Protein AF-A0A328U2Z2-F1 (afdb_monomer)

Radius of gyration: 20.19 Å; Cα contacts (8 Å, |Δi|>4): 99; chains: 1; bounding box: 39×43×52 Å

Secondary structure (DSSP, 8-state):
-PPPP--EEEEESSGGG-SS-S-EEEEEETTEEEEE-TTTTS---HHHHHHHHHHHHHHHHHTT---SS-HHHHHHHHHHHHHHHHHHHHTS-------TT--

Foldseek 3Di:
DDDDAWDWDWDWAPPPNHPLDTATQAIDGHNHGPTGQPPPPDRDDPVRSVVVVVVVQVVCVVVVHDDPQDPLNVVVVVVVVVQVVVCVVVVHHDDDDDDPSPD

Mean predicted aligned error: 5.06 Å

Structure (mmCIF, N/CA/C/O backbone):
data_AF-A0A328U2Z2-F1
#
_entry.id   AF-A0A328U2Z2-F1
#
loop_
_atom_site.group_PDB
_atom_site.id
_atom_site.type_symbol
_atom_site.label_atom_id
_atom_site.label_alt_id
_atom_site.label_comp_id
_atom_site.label_asym_id
_atom_site.label_entity_id
_atom_site.label_seq_id
_atom_site.pdbx_PDB_ins_code
_atom_site.Cartn_x
_atom_site.Cartn_y
_atom_site.Cartn_z
_atom_site.occupancy
_atom_site.B_iso_or_equiv
_atom_site.auth_seq_id
_atom_site.auth_comp_id
_atom_site.auth_asym_id
_atom_site.auth_atom_id
_atom_site.pdbx_PDB_model_num
ATOM 1 N N . MET A 1 1 ? -16.537 23.768 -13.728 1.00 66.69 1 MET A N 1
ATOM 2 C CA . MET A 1 1 ? -16.464 23.282 -12.335 1.00 66.69 1 MET A CA 1
ATOM 3 C C . MET A 1 1 ? -15.121 23.732 -11.797 1.00 66.69 1 MET A C 1
ATOM 5 O O . MET A 1 1 ? -14.125 23.439 -12.447 1.00 66.69 1 MET A O 1
ATOM 9 N N . THR A 1 2 ? -15.090 24.508 -10.717 1.00 86.75 2 THR A N 1
ATOM 10 C CA . THR A 1 2 ? -13.827 24.922 -10.085 1.00 86.75 2 THR A CA 1
ATOM 11 C C . THR A 1 2 ? -13.432 23.836 -9.080 1.00 86.75 2 THR A C 1
ATOM 13 O O . THR A 1 2 ? -14.305 23.430 -8.311 1.00 86.75 2 THR A O 1
ATOM 16 N N . PRO A 1 3 ? -12.195 23.309 -9.105 1.00 89.25 3 PRO A N 1
ATOM 17 C CA . PRO A 1 3 ? -11.759 22.313 -8.130 1.00 89.25 3 PRO A CA 1
ATOM 18 C C . PRO A 1 3 ? -11.758 22.904 -6.714 1.00 89.25 3 PRO A C 1
ATOM 20 O O . PRO A 1 3 ? -11.482 24.089 -6.530 1.00 89.25 3 PRO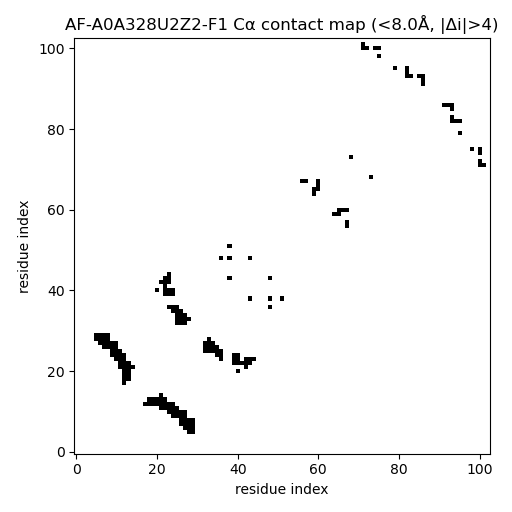 A O 1
ATOM 23 N N . ILE A 1 4 ? -12.094 22.071 -5.728 1.00 90.81 4 ILE A N 1
ATOM 24 C CA . ILE A 1 4 ? -11.989 22.399 -4.303 1.00 90.81 4 ILE A CA 1
ATOM 25 C C . ILE A 1 4 ? -10.688 21.788 -3.792 1.00 90.81 4 ILE A C 1
ATOM 27 O O . ILE A 1 4 ? -10.414 20.615 -4.045 1.00 90.81 4 ILE A O 1
ATOM 31 N N . GLU A 1 5 ? -9.907 22.581 -3.068 1.00 93.31 5 GLU A N 1
ATOM 32 C CA . GLU A 1 5 ? -8.668 22.150 -2.428 1.00 93.31 5 GLU A CA 1
ATOM 33 C C . GLU A 1 5 ? -8.909 21.933 -0.931 1.00 93.31 5 GLU A C 1
ATOM 35 O O . GLU A 1 5 ? -9.573 22.737 -0.277 1.00 93.31 5 GLU A O 1
ATOM 40 N N . LEU A 1 6 ? -8.382 20.832 -0.392 1.00 95.50 6 LEU A N 1
ATOM 41 C CA . LEU A 1 6 ? -8.497 20.459 1.017 1.00 95.50 6 LEU A CA 1
ATOM 42 C C . LEU A 1 6 ? -7.132 20.029 1.553 1.00 95.50 6 LEU A C 1
ATOM 44 O O . LEU A 1 6 ? -6.324 19.448 0.831 1.00 95.50 6 LEU A O 1
ATOM 48 N N . GLU A 1 7 ? -6.901 20.270 2.841 1.00 95.81 7 GLU A N 1
ATOM 49 C CA . GLU A 1 7 ? -5.689 19.830 3.528 1.00 95.81 7 GLU A CA 1
ATOM 50 C C . GLU A 1 7 ? -5.844 18.398 4.057 1.00 95.81 7 GLU A C 1
ATOM 52 O O . GLU A 1 7 ? -6.847 18.065 4.702 1.00 95.81 7 GLU A O 1
ATOM 57 N N . PHE A 1 8 ? -4.816 17.572 3.835 1.00 97.12 8 PHE A N 1
ATOM 58 C CA . PHE A 1 8 ? -4.662 16.289 4.512 1.00 97.12 8 PHE A CA 1
ATOM 59 C C . PHE A 1 8 ? -3.957 16.462 5.856 1.00 97.12 8 PHE A C 1
ATOM 61 O O . PHE A 1 8 ? -2.767 16.762 5.917 1.00 97.12 8 PHE A O 1
ATOM 68 N N . ARG A 1 9 ? -4.692 16.227 6.944 1.00 97.38 9 ARG A N 1
ATOM 69 C CA . ARG A 1 9 ? -4.199 16.370 8.316 1.00 97.38 9 ARG A CA 1
ATOM 70 C C . ARG A 1 9 ? -4.055 15.010 8.974 1.00 97.38 9 ARG A C 1
ATOM 72 O O . ARG A 1 9 ? -5.036 14.287 9.159 1.00 97.38 9 ARG A O 1
ATOM 79 N N . ARG A 1 10 ? -2.831 14.681 9.382 1.00 96.44 10 ARG A N 1
ATOM 80 C CA . ARG A 1 10 ? -2.546 13.499 10.197 1.00 96.44 10 ARG A CA 1
ATOM 81 C C . ARG A 1 10 ? -3.135 13.681 11.595 1.00 96.44 10 ARG A C 1
ATOM 83 O O . ARG A 1 10 ? -2.983 14.739 12.193 1.00 96.44 10 ARG A O 1
ATOM 90 N N . GLN A 1 11 ? -3.789 12.650 12.115 1.00 96.31 11 GLN A N 1
ATOM 91 C CA . GLN A 1 11 ? -4.316 12.622 13.474 1.00 96.31 11 GLN A CA 1
ATOM 92 C C . GLN A 1 11 ? -3.591 11.547 14.281 1.00 96.31 11 GLN A C 1
ATOM 94 O O . GLN A 1 11 ? -3.643 10.365 13.933 1.00 96.31 11 GLN A O 1
ATOM 99 N N . ASN A 1 12 ? -2.957 11.948 15.381 1.00 96.00 12 ASN A N 1
ATOM 100 C CA . ASN A 1 12 ? -2.370 11.035 16.357 1.00 96.00 12 ASN A CA 1
ATOM 101 C C . ASN A 1 12 ? -3.092 11.175 17.704 1.00 96.00 12 ASN A C 1
ATOM 103 O O . ASN A 1 12 ? -3.629 12.224 18.056 1.00 96.00 12 ASN A O 1
ATOM 107 N N . ALA A 1 13 ? -3.124 10.090 18.466 1.00 94.81 13 ALA A N 1
ATOM 108 C CA . ALA A 1 13 ? -3.476 10.115 19.876 1.00 94.81 13 ALA A CA 1
ATOM 109 C C . ALA A 1 13 ? -2.250 10.510 20.718 1.00 94.81 13 ALA A C 1
ATOM 111 O O . ALA A 1 13 ? -1.111 10.359 20.276 1.00 94.81 13 ALA A O 1
ATOM 112 N N . GLY A 1 14 ? -2.470 10.991 21.941 1.00 90.62 14 GLY A N 1
ATOM 113 C CA . GLY A 1 14 ? -1.384 11.242 22.900 1.00 90.62 14 GLY A CA 1
ATOM 114 C C . GLY A 1 14 ? -0.689 12.601 22.772 1.00 90.62 14 GLY A C 1
ATOM 115 O O . GLY A 1 14 ? 0.113 12.961 23.630 1.00 90.62 14 GLY A O 1
ATOM 116 N N . GLU A 1 15 ? -1.003 13.377 21.735 1.00 90.31 15 GLU A N 1
ATOM 117 C CA . GLU A 1 15 ? -0.516 14.750 21.571 1.00 90.31 15 GLU A CA 1
ATOM 118 C C . GLU A 1 15 ? -1.262 15.723 22.500 1.00 90.31 15 GLU A C 1
ATOM 120 O O . GLU A 1 15 ? -2.414 15.491 22.867 1.00 90.31 15 GLU A O 1
ATOM 125 N N . ASN A 1 16 ? -0.617 16.833 22.877 1.00 89.00 16 ASN A N 1
ATOM 126 C CA . ASN A 1 16 ? -1.225 17.933 23.645 1.00 89.00 16 ASN A CA 1
ATOM 127 C C . ASN A 1 16 ? -1.937 17.508 24.950 1.00 89.00 16 ASN A C 1
ATOM 129 O O . ASN A 1 16 ? -2.954 18.087 25.327 1.00 89.00 16 ASN A O 1
ATOM 133 N N . GLY A 1 17 ? -1.416 16.492 25.647 1.00 83.12 17 GLY A N 1
ATOM 134 C CA . GLY A 1 17 ? -1.991 16.004 26.908 1.00 83.12 17 GLY A CA 1
ATOM 135 C C . GLY A 1 17 ? -3.188 15.062 26.740 1.00 83.12 17 GLY A C 1
ATOM 136 O O . GLY A 1 17 ? -3.860 14.748 27.720 1.00 83.12 17 GLY A O 1
ATOM 137 N N . ASN A 1 18 ? -3.452 14.587 25.521 1.00 87.00 18 ASN A N 1
ATOM 138 C CA . ASN A 1 18 ? -4.443 13.550 25.267 1.00 87.00 18 ASN A CA 1
ATOM 139 C C . ASN A 1 18 ? -4.074 12.236 25.999 1.00 87.00 18 ASN A C 1
ATOM 141 O O . ASN A 1 18 ? -2.970 11.716 25.849 1.00 87.00 18 ASN A O 1
ATOM 145 N N . LEU A 1 19 ? -5.015 11.677 26.769 1.00 89.06 19 LEU A N 1
ATOM 146 C CA . LEU A 1 19 ? -4.823 10.476 27.594 1.00 89.06 19 LEU A CA 1
ATOM 147 C C . LEU A 1 19 ? -5.216 9.156 26.905 1.00 89.06 19 LEU A C 1
ATOM 149 O O . LEU A 1 19 ? -5.216 8.108 27.543 1.00 89.06 19 LEU A O 1
ATOM 153 N N . GLU A 1 20 ? -5.511 9.168 25.606 1.00 89.94 20 GLU A N 1
ATOM 154 C CA . GLU A 1 20 ? -5.841 7.965 24.824 1.00 89.94 20 GLU A CA 1
ATOM 155 C C . GLU A 1 20 ? -4.637 7.023 24.595 1.00 89.94 20 GLU A C 1
ATOM 157 O O . GLU A 1 20 ? -4.795 5.929 24.059 1.00 89.94 20 GLU A O 1
ATOM 162 N N . GLY A 1 21 ? -3.427 7.427 24.997 1.00 90.44 21 GLY A N 1
ATOM 163 C CA . GLY A 1 21 ? -2.172 6.773 24.621 1.00 90.44 21 GLY A CA 1
ATOM 164 C C . GLY A 1 21 ? -1.623 7.311 23.296 1.00 90.44 21 GLY A C 1
ATOM 165 O O . GLY A 1 21 ? -2.256 8.136 22.651 1.00 90.44 21 GLY A O 1
ATOM 166 N N . TYR A 1 22 ? -0.422 6.882 22.896 1.00 92.38 22 TYR A N 1
ATOM 167 C CA . TYR A 1 22 ? 0.252 7.391 21.693 1.00 92.38 22 TYR A CA 1
ATOM 168 C C . TYR A 1 22 ? 0.183 6.381 20.547 1.00 92.38 22 TYR A C 1
ATOM 170 O O . TYR A 1 22 ? 0.885 5.373 20.590 1.00 92.38 22 TYR A O 1
ATOM 178 N N . TYR A 1 23 ? -0.661 6.645 19.551 1.00 95.69 23 TYR A N 1
ATOM 179 C CA . TYR A 1 23 ? -0.829 5.824 18.348 1.00 95.69 23 TYR A CA 1
ATOM 180 C C . TYR A 1 23 ? -1.396 6.661 17.194 1.00 95.69 23 TYR A C 1
ATOM 182 O O . TYR A 1 23 ? -1.969 7.733 17.401 1.00 95.69 23 TYR A O 1
ATOM 190 N N . PHE A 1 24 ? -1.263 6.163 15.968 1.00 96.75 24 PHE A N 1
ATOM 191 C CA . PHE A 1 24 ? -1.815 6.817 14.785 1.00 96.75 24 PHE A CA 1
ATOM 192 C C . PHE A 1 24 ? -3.324 6.562 14.654 1.00 96.75 24 PHE A C 1
ATOM 194 O O . PHE A 1 24 ? -3.750 5.407 14.629 1.00 96.75 24 PHE A O 1
ATOM 201 N N . LYS A 1 25 ? -4.142 7.616 14.540 1.00 96.62 25 LYS A N 1
ATOM 202 C CA . LYS A 1 25 ? -5.603 7.494 14.370 1.00 96.62 25 LYS A CA 1
ATOM 203 C C . LYS A 1 25 ? -6.013 7.398 12.901 1.00 96.62 25 LYS A C 1
ATOM 205 O O . LYS A 1 25 ? -6.880 6.598 12.554 1.00 96.62 25 LYS A O 1
ATOM 210 N N . GLY A 1 26 ? -5.408 8.212 12.040 1.00 97.00 26 GLY A N 1
ATOM 211 C CA . GLY A 1 26 ? -5.760 8.281 10.623 1.00 97.00 26 GLY A CA 1
ATOM 212 C C . GLY A 1 26 ? -5.461 9.636 9.981 1.00 97.00 26 GLY A C 1
ATOM 213 O O . GLY A 1 26 ? -4.789 10.482 10.569 1.00 97.00 26 GLY A O 1
ATOM 214 N N . ILE A 1 27 ? -5.986 9.850 8.775 1.00 97.88 27 ILE A N 1
ATOM 215 C CA . ILE A 1 27 ? -5.815 11.077 7.984 1.00 97.88 27 ILE A CA 1
ATOM 216 C C . ILE A 1 27 ? -7.189 11.684 7.704 1.00 97.88 27 ILE A C 1
ATOM 218 O O . ILE A 1 27 ? -8.085 10.995 7.213 1.00 97.88 27 ILE A O 1
ATOM 222 N N . LEU A 1 28 ? -7.336 12.976 7.995 1.00 98.06 28 LEU A N 1
ATOM 223 C CA . LEU A 1 28 ? -8.501 13.778 7.628 1.00 98.06 28 LEU A CA 1
ATOM 224 C C . LEU A 1 28 ? -8.239 14.554 6.336 1.00 98.06 28 LEU A C 1
ATOM 226 O O . LEU A 1 28 ? -7.153 15.096 6.181 1.00 98.06 28 LEU A O 1
ATOM 230 N N . ALA A 1 29 ? -9.240 14.668 5.469 1.00 96.94 29 ALA A N 1
ATOM 231 C CA . ALA A 1 29 ? -9.314 15.603 4.353 1.00 96.94 29 ALA A CA 1
ATOM 232 C C . ALA A 1 29 ? -10.387 16.647 4.667 1.00 96.94 29 ALA A C 1
ATOM 234 O O . ALA A 1 29 ? -11.582 16.356 4.612 1.00 96.94 29 ALA A O 1
ATOM 235 N N . GLY A 1 30 ? -9.972 17.847 5.081 1.00 94.44 30 GLY A N 1
ATOM 236 C CA . GLY A 1 30 ? -10.901 18.775 5.731 1.00 94.44 30 GLY A CA 1
ATOM 237 C C . GLY A 1 30 ? -11.460 18.158 7.019 1.00 94.44 30 GLY A C 1
ATOM 238 O O . GLY A 1 30 ? -10.718 17.977 7.989 1.00 94.44 30 GLY A O 1
ATOM 239 N N . GLU A 1 31 ? -12.750 17.824 7.028 1.00 93.88 31 GLU A N 1
ATOM 240 C CA . GLU A 1 31 ? -13.456 17.211 8.167 1.00 93.88 31 GLU A CA 1
ATOM 241 C C . GLU A 1 31 ? -13.751 15.713 7.970 1.00 93.88 31 GLU A C 1
ATOM 243 O O . GLU A 1 31 ? -14.178 15.035 8.905 1.00 93.88 31 GLU A O 1
ATOM 248 N N . GLU A 1 32 ? -13.494 15.168 6.778 1.00 95.81 32 GLU A N 1
ATOM 249 C CA . GLU A 1 32 ? -13.780 13.771 6.454 1.00 95.81 32 GLU A CA 1
ATOM 250 C C . GLU A 1 32 ? -12.557 12.880 6.657 1.00 95.81 32 GLU A C 1
ATOM 252 O O . GLU A 1 32 ? -11.422 13.288 6.434 1.00 95.81 32 GLU A O 1
ATOM 257 N N . TRP A 1 33 ? -12.769 11.626 7.052 1.00 97.06 33 TRP A N 1
ATOM 258 C CA . TRP A 1 33 ? -11.674 10.663 7.148 1.00 97.06 33 TRP A CA 1
ATOM 259 C C . TRP A 1 33 ? -11.308 10.136 5.765 1.00 97.06 33 TRP A C 1
ATOM 261 O O . TRP A 1 33 ? -12.020 9.299 5.218 1.00 97.06 33 TRP A O 1
ATOM 271 N N . ALA A 1 34 ? -10.157 10.562 5.249 1.00 97.00 34 ALA A N 1
ATOM 272 C CA . ALA A 1 34 ? -9.549 9.954 4.069 1.00 97.00 34 ALA A CA 1
ATOM 273 C C . ALA A 1 34 ? -8.986 8.560 4.388 1.00 97.00 34 ALA A C 1
ATOM 275 O O . ALA A 1 34 ? -8.994 7.667 3.546 1.00 97.00 34 ALA A O 1
ATOM 276 N N . TYR A 1 35 ? -8.512 8.363 5.622 1.00 97.25 35 TYR A N 1
ATOM 277 C CA . TYR A 1 35 ? -8.013 7.081 6.110 1.00 97.25 35 TYR A CA 1
ATOM 278 C C . TYR A 1 35 ? -8.238 6.947 7.615 1.00 97.25 35 TYR A C 1
ATOM 280 O O . TYR A 1 35 ? -7.998 7.893 8.363 1.00 97.25 35 TYR A O 1
ATOM 288 N N . ARG A 1 36 ? -8.637 5.760 8.076 1.00 97.56 36 ARG A N 1
ATOM 289 C CA . ARG A 1 36 ? -8.705 5.408 9.501 1.00 97.56 36 ARG A CA 1
ATOM 290 C C . ARG A 1 36 ? -7.801 4.213 9.755 1.00 97.56 36 ARG A C 1
ATOM 292 O O . ARG A 1 36 ? -7.899 3.232 9.026 1.00 97.56 36 ARG A O 1
ATOM 299 N N . ASN A 1 37 ? -6.960 4.286 10.784 1.00 97.25 37 ASN A N 1
ATOM 300 C CA . ASN A 1 37 ? -6.091 3.177 11.162 1.00 97.25 37 ASN A CA 1
ATOM 301 C C . ASN A 1 37 ? -6.937 2.001 11.690 1.00 97.25 37 ASN A C 1
ATOM 303 O O . ASN A 1 37 ? -7.532 2.134 12.764 1.00 97.25 37 ASN A O 1
ATOM 307 N N . PRO A 1 38 ? -6.980 0.849 10.995 1.00 97.00 38 PRO A N 1
ATOM 308 C CA . PRO A 1 38 ? -7.781 -0.294 11.425 1.00 97.00 38 PRO A CA 1
ATOM 309 C C . PRO A 1 38 ? -7.176 -1.024 12.634 1.00 97.00 38 PRO A C 1
ATOM 311 O O . PRO A 1 38 ? -7.852 -1.844 13.247 1.00 97.00 38 PRO A O 1
ATOM 314 N N . PHE A 1 39 ? -5.926 -0.721 12.998 1.00 97.31 39 PHE A N 1
ATOM 315 C CA . PHE A 1 39 ? -5.202 -1.361 14.099 1.00 97.31 39 PHE A CA 1
ATOM 316 C C . PHE A 1 39 ? -5.083 -0.480 15.342 1.00 97.31 39 PHE A C 1
ATOM 318 O O . PHE A 1 39 ? -4.359 -0.828 16.274 1.00 97.31 39 PHE A O 1
ATOM 325 N N . ALA A 1 40 ? -5.770 0.663 15.383 1.00 95.31 40 ALA A N 1
ATOM 326 C CA . ALA A 1 40 ? -5.857 1.465 16.597 1.00 95.31 40 ALA A CA 1
ATOM 327 C C . ALA A 1 40 ? -6.483 0.644 17.752 1.00 95.31 40 ALA A C 1
ATOM 329 O O . ALA A 1 40 ? -7.410 -0.131 17.513 1.00 95.31 40 ALA A O 1
ATOM 330 N N . PRO A 1 41 ? -6.017 0.805 19.007 1.00 95.25 41 PRO A N 1
ATOM 331 C CA . PRO A 1 41 ? -5.002 1.751 19.483 1.00 95.25 41 PRO A CA 1
ATOM 332 C C . PRO A 1 41 ? -3.567 1.181 19.489 1.00 95.25 41 PRO A C 1
ATOM 334 O O . PRO A 1 41 ? -2.727 1.618 20.277 1.00 95.25 41 PRO A O 1
ATOM 337 N N . GLY A 1 42 ? -3.270 0.178 18.654 1.00 94.75 42 GLY A N 1
ATOM 338 C CA . GLY A 1 42 ? -1.938 -0.412 18.539 1.00 94.75 42 GLY A CA 1
ATOM 339 C C . GLY A 1 42 ? -0.873 0.643 18.235 1.00 94.75 42 GLY A C 1
ATOM 340 O O . GLY A 1 42 ? -1.033 1.458 17.324 1.00 94.75 42 GLY A O 1
ATOM 341 N N . ARG A 1 43 ? 0.226 0.627 19.001 1.00 94.06 43 ARG A N 1
ATOM 342 C CA . ARG A 1 43 ? 1.371 1.540 18.843 1.00 94.06 43 ARG A CA 1
ATOM 343 C C . ARG A 1 43 ? 2.266 1.137 17.668 1.00 94.06 43 ARG A C 1
ATOM 345 O O . ARG A 1 43 ? 3.451 0.887 17.848 1.00 94.06 43 ARG A O 1
ATOM 352 N N . LEU A 1 44 ? 1.663 1.031 16.495 1.00 95.94 44 LEU A N 1
ATOM 353 C CA . LEU A 1 44 ? 2.334 0.655 15.263 1.00 95.94 44 LEU A CA 1
ATOM 354 C C . LEU A 1 44 ? 2.774 1.912 14.509 1.00 95.94 44 LEU A C 1
ATOM 356 O O . LEU A 1 44 ? 2.048 2.910 14.455 1.00 95.94 44 LEU A O 1
ATOM 360 N N . THR A 1 45 ? 3.966 1.848 13.933 1.00 95.31 45 THR A N 1
ATOM 361 C CA . THR A 1 45 ? 4.449 2.785 12.915 1.00 95.31 45 THR A CA 1
ATOM 362 C C . THR A 1 45 ? 3.657 2.628 11.615 1.00 95.31 45 THR A C 1
ATOM 364 O O . THR A 1 45 ? 2.928 1.653 11.430 1.00 95.31 45 THR A O 1
ATOM 367 N N . ASP A 1 46 ? 3.800 3.576 10.687 1.00 95.38 46 ASP A N 1
ATOM 368 C CA . ASP A 1 46 ? 3.103 3.511 9.393 1.00 95.38 46 ASP A CA 1
ATOM 369 C C . ASP A 1 46 ? 3.488 2.256 8.592 1.00 95.38 46 ASP A C 1
ATOM 371 O O . ASP A 1 46 ? 2.613 1.600 8.024 1.00 95.38 46 ASP A O 1
ATOM 375 N N . ASP A 1 47 ? 4.765 1.864 8.628 1.00 97.38 47 ASP A N 1
ATOM 376 C CA . ASP A 1 47 ? 5.250 0.638 7.983 1.00 97.38 47 ASP A CA 1
ATOM 377 C C . ASP A 1 47 ? 4.654 -0.615 8.636 1.00 97.38 47 ASP A C 1
ATOM 379 O O . ASP A 1 47 ? 4.192 -1.526 7.948 1.00 97.38 47 ASP A O 1
ATOM 383 N N . GLU A 1 48 ? 4.588 -0.660 9.968 1.00 97.81 48 GLU A N 1
ATOM 384 C CA . GLU A 1 48 ? 3.963 -1.776 10.684 1.00 97.81 48 GLU A CA 1
ATOM 385 C C . GLU A 1 48 ? 2.456 -1.862 10.413 1.00 97.81 48 GLU A C 1
ATOM 387 O O . GLU A 1 48 ? 1.918 -2.962 10.302 1.00 97.81 48 GLU A O 1
ATOM 392 N N . ILE A 1 49 ? 1.770 -0.728 10.247 1.00 97.94 49 ILE A N 1
ATOM 393 C CA . ILE A 1 49 ? 0.357 -0.677 9.842 1.00 97.94 49 ILE A CA 1
ATOM 394 C C . ILE A 1 49 ? 0.184 -1.201 8.415 1.00 97.94 49 ILE A C 1
ATOM 396 O O . ILE A 1 49 ? -0.751 -1.962 8.151 1.00 97.94 49 ILE A O 1
ATOM 400 N N . ALA A 1 50 ? 1.075 -0.836 7.491 1.00 95.81 50 ALA A N 1
ATOM 401 C CA . ALA A 1 50 ? 1.054 -1.354 6.127 1.00 95.81 50 ALA A CA 1
ATOM 402 C C . ALA A 1 50 ? 1.262 -2.880 6.110 1.00 95.81 50 ALA A C 1
ATOM 404 O O . ALA A 1 50 ? 0.477 -3.604 5.494 1.00 95.81 50 ALA A O 1
ATOM 405 N N . ILE A 1 51 ? 2.246 -3.384 6.861 1.00 97.31 51 ILE A N 1
ATOM 406 C CA . ILE A 1 51 ? 2.505 -4.824 7.010 1.00 97.31 51 ILE A CA 1
ATOM 407 C C . ILE A 1 51 ? 1.298 -5.532 7.633 1.00 97.31 51 ILE A C 1
ATOM 409 O O . ILE A 1 51 ? 0.827 -6.532 7.090 1.00 97.31 51 ILE A O 1
ATOM 413 N N . ALA A 1 52 ? 0.753 -5.006 8.732 1.00 97.75 52 ALA A N 1
ATOM 414 C CA . ALA A 1 52 ? -0.426 -5.565 9.387 1.00 97.75 52 ALA A CA 1
ATOM 415 C C . ALA A 1 52 ? -1.638 -5.599 8.441 1.00 97.75 52 ALA A C 1
ATOM 417 O O . ALA A 1 52 ? -2.378 -6.582 8.430 1.00 97.75 52 ALA A O 1
ATOM 418 N N . THR A 1 53 ? -1.804 -4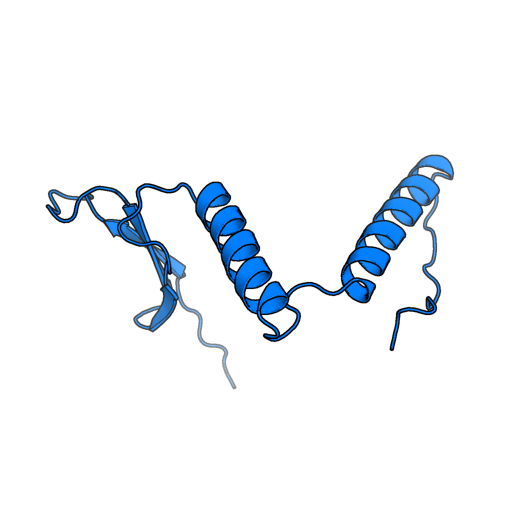.584 7.585 1.00 97.00 53 THR A N 1
ATOM 419 C CA . THR A 1 53 ? -2.848 -4.552 6.548 1.00 97.00 53 THR A CA 1
ATOM 420 C C . THR A 1 53 ? -2.669 -5.689 5.545 1.00 97.00 53 THR A C 1
ATOM 422 O O . THR A 1 53 ? -3.636 -6.384 5.232 1.00 97.00 53 THR A O 1
ATOM 425 N N . CYS A 1 54 ? -1.446 -5.909 5.056 1.00 96.06 54 CYS A N 1
ATOM 426 C CA . CYS A 1 54 ? -1.145 -7.015 4.148 1.00 96.06 54 CYS A CA 1
ATOM 427 C C . CYS A 1 54 ? -1.419 -8.375 4.800 1.00 96.06 54 CYS A C 1
ATOM 429 O O . CYS A 1 54 ? -2.032 -9.238 4.176 1.00 96.06 54 CYS A O 1
ATOM 431 N N . LEU A 1 55 ? -1.012 -8.560 6.059 1.00 96.94 55 LEU A N 1
ATOM 432 C CA . LEU A 1 55 ? -1.241 -9.805 6.796 1.00 96.94 55 LEU A CA 1
ATOM 433 C C . LEU A 1 55 ? -2.733 -10.064 7.042 1.00 96.94 55 LEU A C 1
ATOM 435 O O . LEU A 1 55 ? -3.192 -11.183 6.826 1.00 96.94 55 LEU A O 1
ATOM 439 N N . ALA A 1 56 ? -3.495 -9.040 7.436 1.00 97.38 56 ALA A N 1
ATOM 440 C CA . ALA A 1 56 ? -4.937 -9.149 7.641 1.00 97.38 56 ALA A CA 1
ATOM 441 C C . ALA A 1 56 ? -5.660 -9.543 6.344 1.00 97.38 56 ALA A C 1
ATOM 443 O O . ALA A 1 56 ? -6.397 -10.524 6.315 1.00 97.38 56 ALA A O 1
ATOM 444 N N . LYS A 1 57 ? -5.366 -8.852 5.236 1.00 96.62 57 LYS A N 1
ATOM 445 C CA . LYS A 1 57 ? -5.959 -9.168 3.929 1.00 96.62 57 LYS A CA 1
ATOM 446 C C . LYS A 1 57 ? -5.539 -10.543 3.402 1.00 96.62 57 LYS A C 1
ATOM 448 O O . LYS A 1 57 ? -6.325 -11.208 2.733 1.00 96.62 57 LYS A O 1
ATOM 453 N N . MET A 1 58 ? -4.318 -10.986 3.701 1.00 95.56 58 MET A N 1
ATOM 454 C CA . MET A 1 58 ? -3.866 -12.335 3.360 1.00 95.56 58 MET A CA 1
ATOM 455 C C . MET A 1 58 ? -4.621 -13.401 4.152 1.00 95.56 58 MET A C 1
ATOM 457 O O . MET A 1 58 ? -4.978 -14.431 3.585 1.00 95.56 58 MET A O 1
ATOM 461 N N . ALA A 1 59 ? -4.895 -13.156 5.435 1.00 96.88 59 ALA A N 1
ATOM 462 C CA . ALA A 1 59 ? -5.720 -14.048 6.241 1.00 96.88 59 ALA A CA 1
ATOM 463 C C . ALA A 1 59 ? -7.150 -14.144 5.682 1.00 96.88 59 ALA A C 1
ATOM 465 O O . ALA A 1 59 ? -7.650 -15.254 5.502 1.00 96.88 59 ALA A O 1
ATOM 466 N N . ASP A 1 60 ? -7.762 -13.010 5.319 1.00 97.00 60 ASP A N 1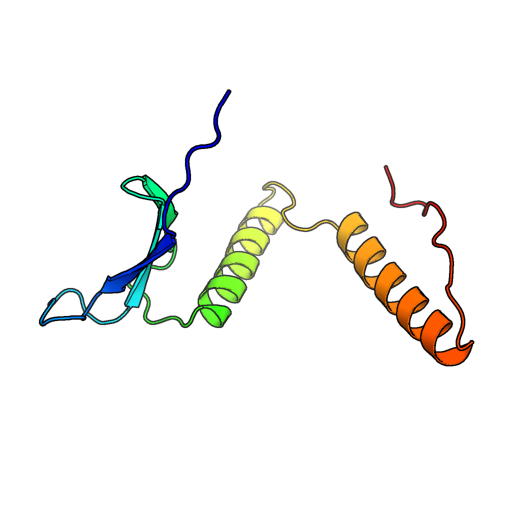
ATOM 467 C CA . ASP A 1 60 ? -9.085 -12.980 4.679 1.00 97.00 60 ASP A CA 1
ATOM 468 C C . ASP A 1 60 ? -9.088 -13.765 3.362 1.00 97.00 60 ASP A C 1
ATOM 470 O O . ASP A 1 60 ? -9.969 -14.591 3.125 1.00 97.00 60 ASP A O 1
ATOM 474 N N . TYR A 1 61 ? -8.073 -13.562 2.517 1.00 95.81 61 TYR A N 1
ATOM 475 C CA . TYR A 1 61 ? -7.918 -14.296 1.263 1.00 95.81 61 TYR A CA 1
ATOM 476 C C . TYR A 1 61 ? -7.756 -15.807 1.487 1.00 95.81 61 TYR A C 1
ATOM 478 O O . TYR A 1 61 ? -8.435 -16.607 0.843 1.00 95.81 61 TYR A O 1
ATOM 486 N N . ALA A 1 62 ? -6.910 -16.218 2.438 1.00 95.81 62 ALA A N 1
ATOM 487 C CA . ALA A 1 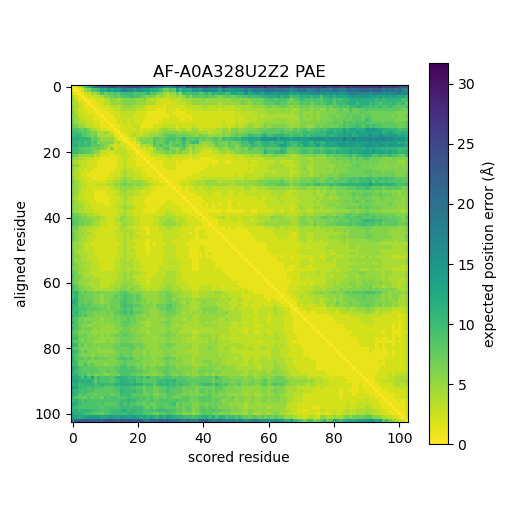62 ? -6.709 -17.626 2.785 1.00 95.81 62 ALA A CA 1
ATOM 488 C C . ALA A 1 62 ? -7.987 -18.293 3.328 1.00 95.81 62 ALA A C 1
ATOM 490 O O . ALA A 1 62 ? -8.172 -19.498 3.155 1.00 95.81 62 ALA A O 1
ATOM 491 N N . ALA A 1 63 ? -8.886 -17.514 3.936 1.00 97.69 63 ALA A N 1
ATOM 492 C CA . ALA A 1 63 ? -10.205 -17.957 4.379 1.00 97.69 63 ALA A CA 1
ATOM 493 C C . ALA A 1 63 ? -11.264 -18.003 3.252 1.00 97.69 63 ALA A C 1
ATOM 495 O O . ALA A 1 63 ? -12.426 -18.307 3.518 1.00 97.69 63 ALA A O 1
ATOM 496 N N . GLY A 1 64 ? -10.886 -17.727 1.998 1.00 96.94 64 GLY A N 1
ATOM 497 C CA . GLY A 1 64 ? -11.784 -17.713 0.837 1.00 96.94 64 GLY A CA 1
ATOM 498 C C . GLY A 1 64 ? -12.351 -16.334 0.486 1.00 96.94 64 GLY A C 1
ATOM 499 O O . GLY A 1 64 ? -13.257 -16.238 -0.342 1.00 96.94 64 GLY A O 1
ATOM 500 N N . GLY A 1 65 ? -11.842 -15.270 1.111 1.00 96.06 65 GLY A N 1
ATOM 501 C CA . GLY A 1 65 ? -12.158 -13.885 0.781 1.00 96.06 65 GLY A CA 1
ATOM 502 C C . GLY A 1 65 ? -11.557 -13.417 -0.554 1.00 96.06 65 GLY A C 1
ATOM 503 O O . GLY A 1 65 ? -10.888 -14.176 -1.262 1.00 96.06 65 GLY A O 1
ATOM 504 N N . PRO A 1 66 ? -11.796 -12.151 -0.937 1.00 94.38 66 PRO A N 1
ATOM 505 C CA . PRO A 1 66 ? -11.299 -11.606 -2.196 1.00 94.38 66 PRO A CA 1
ATOM 506 C C . PRO A 1 66 ? -9.767 -11.504 -2.216 1.00 94.38 66 PRO A C 1
ATOM 508 O O . PRO A 1 66 ? -9.127 -11.246 -1.198 1.00 94.38 66 PRO A O 1
ATOM 511 N N . SER A 1 67 ? -9.176 -11.642 -3.406 1.00 91.38 67 SER A N 1
ATOM 512 C CA . SER A 1 67 ? -7.764 -11.302 -3.623 1.00 91.38 67 SER A CA 1
ATOM 513 C C . SER A 1 67 ? -7.549 -9.807 -3.388 1.00 91.38 67 SER A C 1
ATOM 515 O O . SER A 1 67 ? -8.327 -8.990 -3.876 1.00 91.38 67 SER A O 1
ATOM 517 N N . PHE A 1 68 ? -6.474 -9.448 -2.688 1.00 91.81 68 PHE A N 1
ATOM 518 C CA . PHE A 1 68 ? -6.117 -8.048 -2.428 1.00 91.81 68 PHE A CA 1
ATOM 519 C C . PHE A 1 68 ? -4.860 -7.571 -3.163 1.00 91.81 68 PHE A C 1
ATOM 521 O O . PHE A 1 68 ? -4.656 -6.367 -3.288 1.00 91.81 68 PHE A O 1
ATOM 528 N N . TYR A 1 69 ? -4.024 -8.510 -3.602 1.00 91.44 69 TYR A N 1
ATOM 529 C CA . TYR A 1 69 ? -2.870 -8.287 -4.463 1.00 91.44 69 TYR A CA 1
ATOM 530 C C . TYR A 1 69 ? -2.645 -9.570 -5.257 1.00 91.44 69 TYR A C 1
ATOM 532 O O . TYR A 1 69 ? -2.304 -10.614 -4.695 1.00 91.44 69 TYR A O 1
ATOM 540 N N . SER A 1 70 ? -2.965 -9.527 -6.546 1.00 90.69 70 SER A N 1
ATOM 541 C CA . SER A 1 7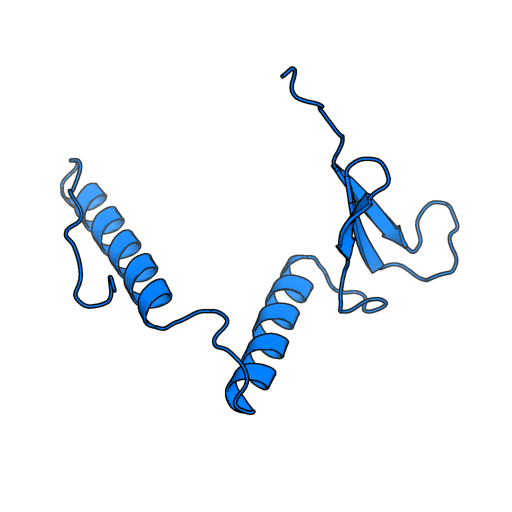0 ? -3.020 -10.724 -7.379 1.00 90.69 70 SER A CA 1
ATOM 542 C C . SER A 1 70 ? -1.644 -11.118 -7.916 1.00 90.69 70 SER A C 1
ATOM 544 O O . SER A 1 70 ? -0.745 -10.292 -8.072 1.00 90.69 70 SER A O 1
ATOM 546 N N . LEU A 1 71 ? -1.495 -12.388 -8.305 1.00 91.38 71 LEU A N 1
ATOM 547 C CA . LEU A 1 71 ? -0.302 -12.839 -9.028 1.00 91.38 71 LEU A CA 1
ATOM 548 C C . LEU A 1 71 ? -0.085 -12.046 -10.328 1.00 91.38 71 LEU A C 1
ATOM 550 O O . LEU A 1 71 ? 1.058 -11.844 -10.728 1.00 91.38 71 LEU A O 1
ATOM 554 N N . ALA A 1 72 ? -1.158 -11.605 -10.991 1.00 94.38 72 ALA A N 1
ATOM 555 C CA . ALA A 1 72 ? -1.066 -10.835 -12.227 1.00 94.38 72 ALA A CA 1
ATOM 556 C C . ALA A 1 72 ? -0.427 -9.457 -11.998 1.00 94.38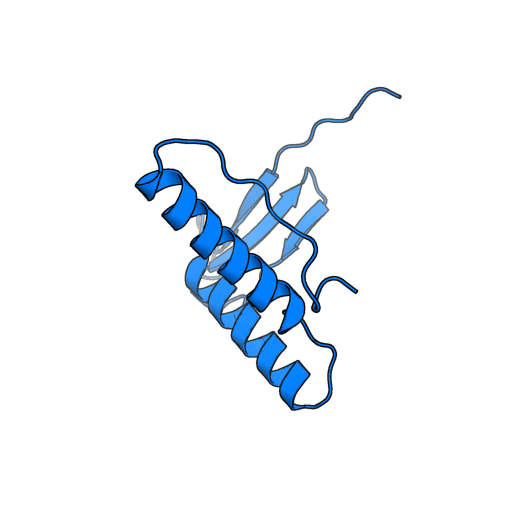 72 ALA A C 1
ATOM 558 O O . ALA A 1 72 ? 0.490 -9.087 -12.730 1.00 94.38 72 ALA A O 1
ATOM 559 N N . GLU A 1 73 ? -0.853 -8.744 -10.954 1.00 94.00 73 GLU A N 1
ATOM 560 C CA . GLU A 1 73 ? -0.258 -7.464 -10.547 1.00 94.00 73 GLU A CA 1
ATOM 561 C C . GLU A 1 73 ? 1.197 -7.652 -10.107 1.00 94.00 73 GLU A C 1
ATOM 563 O O . GLU A 1 73 ? 2.084 -6.986 -10.634 1.00 94.00 73 GLU A O 1
ATOM 568 N N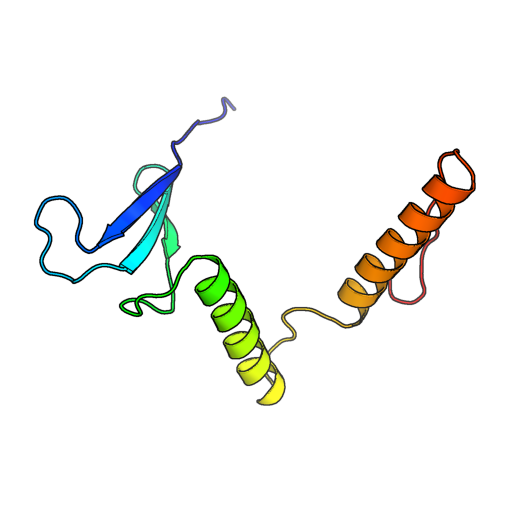 . ALA A 1 74 ? 1.476 -8.649 -9.258 1.00 93.81 74 ALA A N 1
ATOM 569 C CA . ALA A 1 74 ? 2.842 -8.962 -8.832 1.00 93.81 74 ALA A CA 1
ATOM 570 C C . ALA A 1 74 ? 3.777 -9.307 -10.003 1.00 93.81 74 ALA A C 1
ATOM 572 O O . ALA A 1 74 ? 4.935 -8.886 -10.044 1.00 93.81 74 ALA A O 1
ATOM 573 N N . SER A 1 75 ? 3.272 -10.054 -10.988 1.00 96.94 75 SER A N 1
ATOM 574 C CA . SER A 1 75 ? 4.027 -10.388 -12.200 1.00 96.94 75 SER A CA 1
ATOM 575 C C . SER A 1 75 ? 4.306 -9.146 -13.045 1.00 96.94 75 SER A C 1
ATOM 577 O O . SER A 1 75 ? 5.383 -9.033 -13.632 1.00 96.94 75 SER A O 1
ATOM 579 N N . GLN A 1 76 ? 3.363 -8.203 -13.094 1.00 97.25 76 GLN A N 1
ATOM 580 C CA . GLN A 1 76 ? 3.540 -6.942 -13.801 1.00 97.25 76 GLN A CA 1
ATOM 581 C C . GLN A 1 76 ? 4.589 -6.051 -13.127 1.00 97.25 76 GLN A C 1
ATOM 583 O O . GLN A 1 76 ? 5.472 -5.547 -13.820 1.00 97.25 76 GLN A O 1
ATOM 588 N N . ASP A 1 77 ? 4.551 -5.914 -11.801 1.00 96.94 77 ASP A N 1
ATOM 589 C CA . ASP A 1 77 ? 5.535 -5.133 -11.041 1.00 96.94 77 ASP A CA 1
ATOM 590 C C . ASP A 1 77 ? 6.948 -5.703 -11.213 1.00 96.94 77 ASP A C 1
ATOM 592 O O . ASP A 1 77 ? 7.907 -4.976 -11.494 1.00 96.94 77 ASP A O 1
ATOM 596 N N . HIS A 1 78 ? 7.079 -7.030 -11.134 1.00 97.62 78 HIS A N 1
ATOM 597 C CA . HIS A 1 78 ? 8.355 -7.692 -11.371 1.00 97.62 78 HIS A CA 1
ATOM 598 C C . HIS A 1 78 ? 8.846 -7.503 -12.814 1.00 97.62 78 HIS A C 1
ATOM 600 O O . HIS A 1 78 ? 10.029 -7.248 -13.040 1.00 97.62 78 HIS A O 1
ATOM 606 N N . TYR A 1 79 ? 7.947 -7.568 -13.800 1.00 98.12 79 TYR A N 1
ATOM 607 C CA . TYR A 1 79 ? 8.295 -7.296 -15.193 1.00 98.12 79 TYR A CA 1
ATOM 608 C C . TYR A 1 79 ? 8.801 -5.870 -15.402 1.00 98.12 79 TYR A C 1
ATOM 610 O O . TYR A 1 79 ? 9.823 -5.688 -16.059 1.00 98.12 79 TYR A O 1
ATOM 618 N N . LEU A 1 80 ? 8.168 -4.872 -14.783 1.00 97.75 80 LEU A N 1
ATOM 619 C CA . LEU A 1 80 ? 8.666 -3.497 -14.819 1.00 97.75 80 LEU A CA 1
ATOM 620 C C . LEU A 1 80 ? 10.064 -3.382 -14.196 1.00 97.75 80 LEU A C 1
ATOM 622 O O . LEU A 1 80 ? 10.925 -2.723 -14.774 1.00 97.75 80 LEU A O 1
ATOM 626 N N . SER A 1 81 ? 10.327 -4.069 -13.079 1.00 98.25 81 SER A N 1
ATOM 627 C CA . SER A 1 81 ? 11.670 -4.119 -12.484 1.00 98.25 81 SER A CA 1
ATOM 628 C C . SER A 1 81 ? 12.713 -4.705 -13.446 1.00 98.25 81 SER A C 1
ATOM 630 O O . SER A 1 81 ? 13.809 -4.157 -13.576 1.00 98.25 81 SER A O 1
ATOM 632 N N . MET A 1 82 ? 12.365 -5.766 -14.184 1.00 98.31 82 MET A N 1
ATOM 633 C CA . MET A 1 82 ? 13.246 -6.334 -15.211 1.00 98.31 82 MET A CA 1
ATOM 634 C C . MET A 1 82 ? 13.528 -5.342 -16.347 1.00 98.31 82 MET A C 1
ATOM 636 O O . MET A 1 82 ? 14.687 -5.179 -16.721 1.00 98.31 82 MET A O 1
ATOM 640 N N . LEU A 1 83 ? 12.511 -4.631 -16.846 1.00 98.38 83 LEU A N 1
ATOM 641 C CA . LEU A 1 83 ? 12.688 -3.624 -17.902 1.00 98.38 83 LEU A CA 1
ATOM 642 C C . LEU A 1 83 ? 13.532 -2.428 -17.446 1.00 98.38 83 LEU A C 1
ATOM 644 O O . LEU A 1 83 ? 14.305 -1.887 -18.233 1.00 98.38 83 LEU A O 1
ATOM 648 N N . ILE A 1 84 ? 13.408 -2.017 -16.180 1.00 98.31 84 ILE A N 1
ATOM 649 C CA . ILE A 1 84 ? 14.257 -0.968 -15.597 1.00 98.31 84 ILE A CA 1
ATOM 650 C C . ILE A 1 84 ? 15.721 -1.416 -15.620 1.00 98.31 84 ILE A C 1
ATOM 652 O O . ILE A 1 84 ? 16.585 -0.664 -16.071 1.00 98.31 84 ILE A O 1
ATOM 656 N N . ASN A 1 85 ? 16.000 -2.650 -15.195 1.00 98.50 85 ASN A N 1
ATOM 657 C CA . ASN A 1 85 ? 17.355 -3.200 -15.223 1.00 98.50 85 ASN A CA 1
ATOM 658 C C . ASN A 1 85 ? 17.900 -3.320 -16.656 1.00 98.50 85 ASN A C 1
ATOM 660 O O . ASN A 1 85 ? 19.060 -2.992 -16.900 1.00 98.50 85 ASN A O 1
ATOM 664 N N . GLU A 1 86 ? 17.067 -3.737 -17.611 1.00 98.31 86 GLU A N 1
ATOM 665 C CA . GLU A 1 86 ? 17.426 -3.794 -19.031 1.00 98.31 86 GLU A CA 1
ATOM 666 C C . GLU A 1 86 ? 17.757 -2.405 -19.593 1.00 98.31 86 GLU A C 1
ATOM 668 O O . GLU A 1 86 ? 18.791 -2.223 -20.234 1.00 98.31 86 GLU A O 1
ATOM 673 N N . SER A 1 87 ? 16.927 -1.403 -19.297 1.00 98.56 87 SER A N 1
ATOM 674 C CA . SER A 1 87 ? 17.143 -0.023 -19.737 1.00 98.56 87 SER A CA 1
ATOM 675 C C . SER A 1 87 ? 18.436 0.568 -19.176 1.00 98.56 87 SER A C 1
ATOM 677 O O . SER A 1 87 ? 19.187 1.211 -19.913 1.00 98.56 87 SER A O 1
ATOM 679 N N . LEU A 1 88 ? 18.740 0.295 -17.902 1.00 98.44 88 LEU A N 1
ATOM 680 C CA . LEU A 1 88 ? 20.004 0.690 -17.276 1.00 98.44 88 LEU A CA 1
ATOM 681 C C . LEU A 1 88 ? 21.210 0.035 -17.959 1.00 98.44 88 LEU A C 1
ATOM 683 O O . LEU A 1 88 ? 22.203 0.712 -18.214 1.00 98.44 88 LEU A O 1
ATOM 687 N N . ALA A 1 89 ? 21.124 -1.258 -18.282 1.00 98.19 89 ALA A N 1
ATOM 688 C CA . ALA A 1 89 ? 22.201 -1.984 -18.951 1.00 98.19 89 ALA A CA 1
ATOM 689 C C . ALA A 1 89 ? 22.420 -1.518 -20.402 1.00 98.19 89 ALA A C 1
ATOM 691 O O . ALA A 1 89 ? 23.561 -1.428 -20.854 1.00 98.19 89 ALA A O 1
ATOM 692 N N . ALA A 1 90 ? 21.344 -1.204 -21.127 1.00 97.25 90 ALA A N 1
ATOM 693 C CA . ALA A 1 90 ? 21.405 -0.729 -22.508 1.00 97.25 90 ALA A CA 1
ATOM 694 C C . ALA A 1 90 ? 21.740 0.770 -22.626 1.00 97.25 90 ALA A C 1
ATOM 696 O O . ALA A 1 90 ? 22.128 1.227 -23.701 1.00 97.25 90 ALA A O 1
ATOM 697 N N . GLY A 1 91 ? 21.556 1.551 -21.554 1.00 98.12 91 GLY A N 1
ATOM 698 C CA . GLY A 1 91 ? 21.678 3.011 -21.583 1.00 98.12 91 GLY A CA 1
ATOM 699 C C . GLY A 1 91 ? 20.628 3.691 -22.471 1.00 98.12 91 GLY A C 1
ATOM 700 O O . GLY A 1 91 ? 20.845 4.807 -22.942 1.00 98.12 91 GLY A O 1
ATOM 701 N N . ALA A 1 92 ? 19.507 3.016 -22.734 1.00 97.81 92 ALA A N 1
ATOM 702 C CA . ALA A 1 92 ? 18.470 3.465 -23.654 1.00 97.81 92 ALA A CA 1
ATOM 703 C C . ALA A 1 92 ? 17.068 3.095 -23.136 1.00 97.81 92 ALA A C 1
ATOM 705 O O . ALA A 1 92 ? 16.931 2.142 -22.362 1.00 97.81 92 ALA A O 1
ATOM 706 N N . PRO A 1 93 ? 16.010 3.815 -23.551 1.00 97.69 93 PRO A N 1
ATOM 707 C CA . PRO A 1 93 ? 14.641 3.458 -23.198 1.00 97.69 93 PRO A CA 1
ATOM 708 C C . PRO A 1 93 ? 14.256 2.071 -23.725 1.00 97.69 93 PRO A C 1
ATOM 710 O O . PRO A 1 93 ? 14.513 1.752 -24.886 1.00 97.69 93 PRO A O 1
ATOM 713 N N . VAL A 1 94 ? 13.574 1.284 -22.890 1.00 98.12 94 VAL A N 1
ATOM 714 C CA . VAL A 1 94 ? 13.000 -0.018 -23.261 1.00 98.12 94 VAL A CA 1
ATOM 715 C C . VAL A 1 94 ? 11.479 0.098 -23.289 1.00 98.12 94 VAL A C 1
ATOM 717 O O . VAL A 1 94 ? 10.875 0.762 -22.444 1.00 98.12 94 VAL A O 1
ATOM 720 N N . ARG A 1 95 ? 10.845 -0.534 -24.279 1.00 97.69 95 ARG A N 1
ATOM 721 C CA . ARG A 1 95 ? 9.388 -0.555 -24.425 1.00 97.69 95 ARG A CA 1
ATOM 722 C C . ARG A 1 95 ? 8.825 -1.834 -23.812 1.00 97.69 95 ARG A C 1
ATOM 724 O O . ARG A 1 95 ? 9.279 -2.922 -24.144 1.00 97.69 95 ARG A O 1
ATOM 731 N N . SER A 1 96 ? 7.817 -1.699 -22.956 1.00 97.19 96 SER A N 1
ATOM 732 C CA . SER A 1 96 ? 7.076 -2.849 -22.443 1.00 97.19 96 SER A CA 1
ATOM 733 C C . SER A 1 96 ? 6.156 -3.446 -23.508 1.00 97.19 96 SER A C 1
ATOM 735 O O . SER A 1 96 ? 5.634 -2.747 -24.382 1.00 97.19 96 SER A O 1
ATOM 737 N N . GLU A 1 97 ? 5.924 -4.748 -23.398 1.00 97.19 97 GLU A N 1
ATOM 738 C CA . GLU A 1 97 ? 4.958 -5.486 -24.202 1.00 97.19 97 GLU A CA 1
ATOM 739 C C . GLU A 1 97 ? 3.811 -5.992 -23.328 1.00 97.19 97 GLU A C 1
ATOM 741 O O . GLU A 1 97 ? 3.966 -6.201 -22.121 1.00 97.19 97 GLU A O 1
ATOM 746 N N . THR A 1 98 ? 2.648 -6.219 -23.940 1.00 96.81 98 THR A N 1
ATOM 747 C CA . THR A 1 98 ? 1.521 -6.871 -23.269 1.00 96.81 98 THR A CA 1
ATOM 748 C C . THR A 1 98 ? 1.924 -8.281 -22.848 1.00 96.81 98 THR A C 1
ATOM 750 O O . THR A 1 98 ? 2.418 -9.075 -23.648 1.00 96.81 98 THR A O 1
ATOM 753 N N . ARG A 1 99 ? 1.701 -8.604 -21.576 1.00 96.88 99 ARG A N 1
ATOM 754 C CA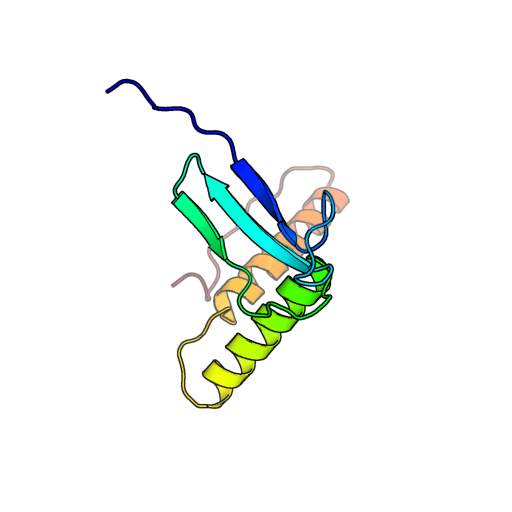 . ARG A 1 99 ? 2.052 -9.901 -20.994 1.00 96.88 99 ARG A CA 1
ATOM 755 C C . ARG A 1 99 ? 0.809 -10.763 -20.822 1.00 96.88 99 ARG A C 1
ATOM 757 O O . ARG A 1 99 ? -0.295 -10.247 -20.721 1.00 96.88 99 ARG A O 1
ATOM 764 N N . ILE A 1 100 ? 0.995 -12.078 -20.724 1.00 96.19 100 ILE A N 1
ATOM 765 C CA . ILE A 1 100 ? -0.099 -13.064 -20.605 1.00 96.19 100 ILE A CA 1
ATOM 766 C C . ILE A 1 100 ? -1.005 -12.867 -19.376 1.00 96.19 100 ILE A C 1
ATOM 768 O O . ILE A 1 100 ? -2.099 -13.420 -19.318 1.00 96.19 100 ILE A O 1
ATOM 772 N N . TRP A 1 101 ? -0.537 -12.115 -18.379 1.00 94.75 101 TRP A N 1
ATOM 773 C CA . TRP A 1 101 ? -1.281 -11.779 -17.166 1.00 94.75 101 TRP A CA 1
ATOM 774 C C . TRP A 1 101 ? -2.051 -10.455 -17.264 1.00 94.75 101 TRP A C 1
ATOM 776 O O . TRP A 1 101 ? -2.840 -10.167 -16.369 1.00 94.75 101 TRP A O 1
ATOM 786 N N . ALA A 1 102 ? -1.859 -9.670 -18.329 1.00 89.62 102 ALA A N 1
ATOM 787 C CA . ALA A 1 102 ? -2.713 -8.532 -18.642 1.00 89.62 102 ALA A CA 1
ATOM 788 C C . ALA A 1 102 ? -4.038 -9.080 -19.193 1.00 89.62 102 ALA A C 1
ATOM 790 O O . ALA A 1 102 ? -4.138 -9.418 -20.373 1.00 89.62 102 ALA A O 1
ATOM 791 N N . LYS A 1 103 ? -5.007 -9.269 -18.297 1.00 71.69 103 LYS A N 1
ATOM 792 C CA . LYS A 1 103 ? -6.381 -9.653 -18.628 1.00 71.69 103 LYS A CA 1
ATOM 793 C C . LYS A 1 103 ? -7.274 -8.428 -18.687 1.00 71.69 103 LYS A C 1
ATOM 795 O O . LYS A 1 103 ? -7.074 -7.534 -17.837 1.00 71.69 103 LYS A O 1
#

Sequence (103 aa):
MTPIELEFRRQNAGENGNLEGYYFKGILAGEEWAYRNPFAPGRLTDDEIAIATCLAKMADYAAGGPSF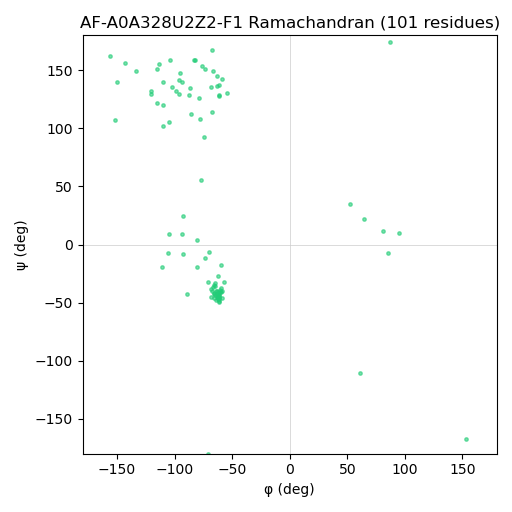YSLAEASQDHYLSMLINESLAAGAPVRSETRIWAK

Organism: NCBI:txid2081970

Solvent-accessible surface area (backbone atoms only — not comparable to full-atom values): 6348 Å² total; per-residue (Å²): 136,81,88,83,88,71,58,79,45,81,40,62,41,38,58,96,81,41,85,85,43,66,25,51,48,30,30,26,44,66,90,44,75,77,38,70,45,88,60,54,80,47,75,51,52,74,68,52,47,52,51,50,51,53,53,52,48,49,51,42,31,76,75,72,45,68,83,86,79,50,70,45,58,53,51,48,56,52,48,52,53,50,46,51,54,50,20,64,74,68,75,44,92,67,83,87,75,94,49,97,59,72,123

pLDDT: mean 94.93, std 4.73, range [66.69, 98.56]